Protein AF-W2TED6-F1 (afdb_monomer_lite)

Secondary structure (DSSP, 8-state):
-HHHHHHHHTTSSPP-HHHHHHHHHTGGG-THHHHHHHHHHHHTT-HHHHHHHHHHTT-HHHHHHHHHHTTPPP-HHHHHHHHTTS-HHHHHHHHHHHHHHS-TTTHHHHHHHHHHHS-HHHHHHHHHHHHHHGGG-

Sequence (137 aa):
MAKLHQLVTYRVISDSKPLAFLLLSYEARCPSLFQSGVDILARQKACDEIVEVLLERGHVIDAMRYIDTQQMEMNSLKLLDAAKQQDRVVQYAVLTHILNRKSKDDMSKLESELNSLFTEEEIEEAESEVAKGTQFA

pLDDT: mean 78.77, std 12.86, range [37.0, 92.81]

InterPro domains:
  IPR009755 Regulator of MON1-CCZ1 complex, C-terminal [PF07035] (1-104)
  IPR040371 Regulator of MON1-CCZ1 complex [PTHR12897] (2-101)

Foldseek 3Di:
DVVVVCCLVVPVDPQDLVVLVVLCVCCVVPVVSPVSSLVSCVVVVVLVVNLVSCLVVLVLLLSLVSCVVVVHDDPLVSSQVSQVVDDPLSNLLSVVSVLVVDDPPVNPVVVVVSPVPDDPVSPVVSVVVNVVSVPVD

Radius of gyration: 17.43 Å; chains: 1; bounding box: 41×23×55 Å

Structure (mmCIF, N/CA/C/O backbone):
data_AF-W2TED6-F1
#
_entry.id   AF-W2TED6-F1
#
loop_
_atom_site.group_PDB
_atom_site.id
_atom_site.type_symbol
_atom_site.label_atom_id
_atom_site.label_alt_id
_atom_site.label_comp_id
_atom_site.label_asym_id
_atom_site.label_entity_id
_atom_site.label_seq_id
_atom_site.pdbx_PDB_ins_code
_atom_site.Cartn_x
_atom_site.Cartn_y
_atom_site.Cartn_z
_atom_site.occupancy
_atom_site.B_iso_or_equiv
_atom_site.auth_seq_id
_atom_site.auth_comp_id
_atom_site.auth_asym_id
_atom_site.auth_atom_id
_atom_site.pdbx_PDB_model_num
ATOM 1 N N . MET A 1 1 ? 1.197 -0.298 -27.448 1.00 54.28 1 MET A N 1
ATOM 2 C CA . MET A 1 1 ? 1.042 -0.341 -25.979 1.00 54.28 1 MET A CA 1
ATOM 3 C C . MET A 1 1 ? 1.563 -1.630 -25.337 1.00 54.28 1 MET A C 1
ATOM 5 O O . MET A 1 1 ? 2.205 -1.518 -24.308 1.00 54.28 1 MET A O 1
ATOM 9 N N . ALA A 1 2 ? 1.444 -2.817 -25.955 1.00 62.56 2 ALA A N 1
ATOM 10 C CA . ALA A 1 2 ? 2.015 -4.065 -25.406 1.00 62.56 2 ALA A CA 1
ATOM 11 C C . ALA A 1 2 ? 3.557 -4.087 -25.275 1.00 62.56 2 ALA A C 1
ATOM 13 O O . ALA A 1 2 ? 4.087 -4.712 -24.365 1.00 62.56 2 ALA A O 1
ATOM 14 N N . LYS A 1 3 ? 4.285 -3.373 -26.149 1.00 73.75 3 LYS A N 1
ATOM 15 C CA . LYS A 1 3 ? 5.757 -3.422 -26.191 1.00 73.75 3 LYS A CA 1
ATOM 16 C C . LYS A 1 3 ? 6.434 -2.872 -24.932 1.00 73.75 3 LYS A C 1
ATOM 18 O O . LYS A 1 3 ? 7.381 -3.484 -24.473 1.00 73.75 3 LYS A O 1
ATOM 23 N N . LEU A 1 4 ? 5.973 -1.751 -24.364 1.00 69.44 4 LEU A N 1
ATOM 24 C CA . LEU A 1 4 ? 6.609 -1.178 -23.166 1.00 69.44 4 LEU A CA 1
ATOM 25 C C . LEU A 1 4 ? 6.423 -2.090 -21.952 1.00 69.44 4 LEU A C 1
ATOM 27 O O . LEU A 1 4 ? 7.391 -2.383 -21.263 1.00 69.44 4 LEU A O 1
ATOM 31 N N . HIS A 1 5 ? 5.199 -2.582 -21.745 1.00 68.31 5 HIS A N 1
ATOM 32 C CA . HIS A 1 5 ? 4.921 -3.545 -20.686 1.00 68.31 5 HIS A CA 1
ATOM 33 C C . HIS A 1 5 ? 5.783 -4.803 -20.864 1.00 68.31 5 HIS A C 1
ATOM 35 O O . HIS A 1 5 ? 6.506 -5.162 -19.950 1.00 68.31 5 HIS A O 1
ATOM 41 N N . GLN A 1 6 ? 5.849 -5.377 -22.072 1.00 73.19 6 GLN A N 1
ATOM 42 C CA . GLN A 1 6 ? 6.739 -6.508 -22.369 1.00 73.19 6 GLN A CA 1
ATOM 43 C C . GLN A 1 6 ? 8.219 -6.206 -22.079 1.00 73.19 6 GLN A C 1
ATOM 45 O O . GLN A 1 6 ? 8.896 -7.037 -21.488 1.00 73.19 6 GLN A O 1
ATOM 50 N N . LEU A 1 7 ? 8.737 -5.033 -22.456 1.00 74.44 7 LEU A N 1
ATOM 51 C CA . LEU A 1 7 ? 10.136 -4.661 -22.199 1.00 74.44 7 LEU A CA 1
ATOM 52 C C . LEU A 1 7 ? 10.455 -4.578 -20.699 1.00 74.44 7 LEU A C 1
ATO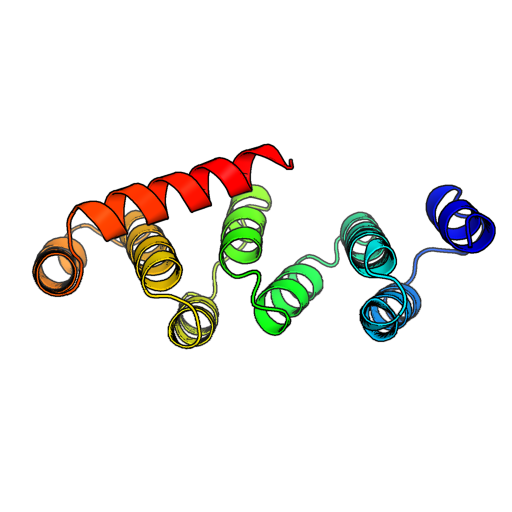M 54 O O . LEU A 1 7 ? 11.552 -4.966 -20.294 1.00 74.44 7 LEU A O 1
ATOM 58 N N . VAL A 1 8 ? 9.503 -4.106 -19.889 1.00 68.19 8 VAL A N 1
ATOM 59 C CA . VAL A 1 8 ? 9.618 -4.059 -18.424 1.00 68.19 8 VAL A CA 1
ATOM 60 C C . VAL A 1 8 ? 9.474 -5.463 -17.826 1.00 68.19 8 VAL A C 1
ATOM 62 O O . VAL A 1 8 ? 10.330 -5.887 -17.054 1.00 68.19 8 VAL A O 1
ATOM 65 N N . THR A 1 9 ? 8.453 -6.227 -18.225 1.00 72.06 9 THR A N 1
ATOM 66 C CA . THR A 1 9 ? 8.194 -7.588 -17.723 1.00 72.06 9 THR A CA 1
ATOM 67 C C . THR A 1 9 ? 9.342 -8.546 -18.046 1.00 72.06 9 THR A C 1
ATOM 69 O O . THR A 1 9 ? 9.772 -9.308 -17.183 1.00 72.06 9 THR A O 1
ATOM 72 N N . TYR A 1 10 ? 9.891 -8.482 -19.263 1.00 75.06 10 TYR A N 1
ATOM 73 C CA . TYR A 1 10 ? 11.022 -9.313 -19.690 1.00 75.06 10 TYR A CA 1
ATOM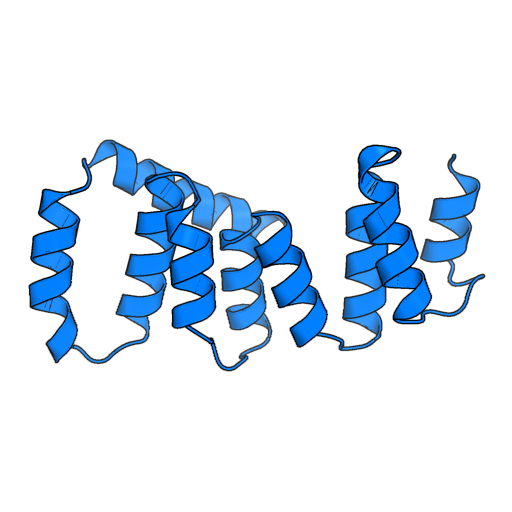 74 C C . TYR A 1 10 ? 12.390 -8.735 -19.300 1.00 75.06 10 TYR A C 1
ATOM 76 O O . TYR A 1 10 ? 13.411 -9.274 -19.723 1.00 75.06 10 TYR A O 1
ATOM 84 N N . ARG A 1 11 ? 12.429 -7.661 -18.495 1.00 72.31 11 ARG A N 1
ATOM 85 C CA . ARG A 1 11 ? 13.662 -7.029 -17.991 1.00 72.31 11 ARG A CA 1
ATOM 86 C C . ARG A 1 11 ? 14.664 -6.659 -19.088 1.00 72.31 11 ARG A C 1
ATOM 88 O O . ARG A 1 11 ? 15.874 -6.716 -18.887 1.00 72.31 11 ARG A O 1
ATOM 95 N N . VAL A 1 12 ? 14.164 -6.264 -20.257 1.00 76.94 12 VAL A N 1
ATOM 96 C CA . VAL A 1 12 ? 15.011 -5.700 -21.321 1.00 76.94 12 VAL A CA 1
ATOM 97 C C . VAL A 1 12 ? 15.558 -4.339 -20.882 1.00 76.94 12 VAL A C 1
ATOM 99 O O . VAL A 1 12 ? 16.647 -3.937 -21.284 1.00 76.94 12 VAL A O 1
ATOM 102 N N . ILE A 1 13 ? 14.811 -3.646 -20.020 1.00 80.62 13 ILE A N 1
ATOM 103 C CA . ILE A 1 13 ? 15.250 -2.452 -19.305 1.00 80.62 13 ILE A CA 1
ATOM 104 C C . ILE A 1 13 ? 15.593 -2.872 -17.875 1.00 80.62 13 ILE A C 1
ATOM 106 O O . ILE A 1 13 ? 14.790 -3.535 -17.219 1.00 80.62 13 ILE A O 1
ATOM 110 N N . SER A 1 14 ? 16.773 -2.486 -17.393 1.00 83.44 14 SER A N 1
ATOM 111 C CA . SER A 1 14 ? 17.196 -2.778 -16.024 1.00 83.44 14 SER A CA 1
ATOM 112 C C . SER A 1 14 ? 16.278 -2.109 -15.002 1.00 83.44 14 SER A C 1
ATOM 114 O O . SER A 1 14 ? 15.988 -0.913 -15.098 1.00 83.44 14 SER A O 1
ATOM 116 N N . ASP A 1 15 ? 15.883 -2.871 -13.984 1.00 88.31 15 ASP A N 1
ATOM 117 C CA . ASP A 1 15 ? 15.141 -2.351 -12.841 1.00 88.31 15 ASP A CA 1
ATOM 118 C C . ASP A 1 15 ? 15.946 -1.226 -12.165 1.00 88.31 15 ASP A C 1
ATOM 120 O O . ASP A 1 15 ? 17.142 -1.368 -11.895 1.00 88.31 15 ASP A O 1
ATOM 124 N N . SER A 1 16 ? 15.292 -0.103 -11.870 1.00 91.06 16 SER A N 1
ATOM 125 C CA . SER A 1 16 ? 15.862 1.003 -11.093 1.00 91.06 16 SER A CA 1
ATOM 126 C C . SER A 1 16 ? 14.750 1.797 -10.404 1.00 91.06 16 SER A C 1
ATOM 128 O O . SER A 1 16 ? 13.668 1.949 -10.973 1.00 91.06 16 SER A O 1
ATOM 130 N N . LYS A 1 17 ? 15.009 2.339 -9.204 1.00 91.19 17 LYS A N 1
ATOM 131 C CA . LYS A 1 17 ? 14.051 3.227 -8.516 1.00 91.19 17 LYS A CA 1
ATOM 132 C C . LYS A 1 17 ? 13.593 4.402 -9.400 1.00 91.19 17 LYS A C 1
ATOM 134 O O . LYS A 1 17 ? 12.387 4.613 -9.492 1.00 91.19 17 LYS A O 1
ATOM 139 N N . PRO A 1 18 ? 14.482 5.123 -10.124 1.00 92.81 18 PRO A N 1
ATOM 140 C CA . PRO A 1 18 ? 14.054 6.202 -11.017 1.00 92.81 18 PRO A CA 1
ATOM 141 C C . PRO A 1 18 ? 13.100 5.730 -12.118 1.00 92.81 18 PRO A C 1
ATOM 143 O O . PRO A 1 18 ? 12.143 6.431 -12.438 1.00 92.81 18 PRO A O 1
ATOM 146 N N . LEU A 1 19 ? 13.323 4.533 -12.673 1.00 90.56 19 LEU A N 1
ATOM 147 C CA . LEU A 1 19 ? 12.416 3.946 -13.657 1.00 90.56 19 LEU A CA 1
ATOM 148 C C . LEU A 1 19 ? 11.052 3.624 -13.039 1.00 90.56 19 LEU A C 1
ATOM 150 O O . LEU A 1 19 ? 10.035 3.925 -13.654 1.00 90.56 19 LEU A O 1
ATOM 154 N N . ALA A 1 20 ? 11.019 3.054 -11.833 1.00 92.06 20 ALA A N 1
ATOM 155 C CA . ALA A 1 20 ? 9.766 2.761 -11.146 1.00 92.06 20 ALA A CA 1
ATOM 156 C C . ALA A 1 20 ? 8.930 4.028 -10.923 1.00 92.06 20 ALA A C 1
ATOM 158 O O . ALA A 1 20 ? 7.777 4.080 -11.350 1.00 92.06 20 ALA A O 1
ATOM 159 N N . PHE A 1 21 ? 9.525 5.081 -10.354 1.00 92.81 21 PHE A N 1
ATOM 160 C CA . PHE A 1 21 ? 8.834 6.358 -10.143 1.00 92.81 21 PHE A CA 1
ATOM 161 C C . PHE A 1 21 ? 8.394 7.017 -11.451 1.00 92.81 21 PHE A C 1
ATOM 163 O O . PHE A 1 21 ? 7.308 7.595 -11.518 1.00 92.81 21 PHE A O 1
ATOM 170 N N . LEU A 1 22 ? 9.185 6.878 -12.519 1.00 92.12 22 LEU A N 1
ATOM 171 C CA . LEU A 1 22 ? 8.777 7.334 -13.841 1.00 92.12 22 LEU A CA 1
ATOM 172 C C . LEU A 1 22 ? 7.496 6.621 -14.294 1.00 92.12 22 LEU A C 1
ATOM 174 O O . LEU A 1 22 ? 6.552 7.292 -14.701 1.00 92.12 22 LEU A O 1
ATOM 178 N N . LEU A 1 23 ? 7.423 5.292 -14.183 1.00 89.25 23 LEU A N 1
ATOM 179 C CA . LEU A 1 23 ? 6.223 4.530 -14.552 1.00 89.25 23 LEU A CA 1
ATOM 180 C C . LEU A 1 23 ? 5.007 4.925 -13.704 1.00 89.25 23 LEU A C 1
ATOM 182 O O . LEU A 1 23 ? 3.936 5.153 -14.266 1.00 89.25 23 LEU A O 1
ATOM 186 N N . LEU A 1 24 ? 5.193 5.098 -12.391 1.00 92.06 24 LEU A N 1
ATOM 187 C CA . LEU A 1 24 ? 4.146 5.562 -11.473 1.00 92.06 24 LEU A CA 1
ATOM 188 C C . LEU A 1 24 ? 3.604 6.947 -11.869 1.00 92.06 24 LEU A C 1
ATOM 190 O O . LEU A 1 24 ? 2.397 7.181 -11.814 1.00 92.06 24 LEU A O 1
ATOM 194 N N . SER A 1 25 ? 4.461 7.862 -12.335 1.00 91.56 25 SER A N 1
ATOM 195 C CA . SER A 1 25 ? 4.026 9.191 -12.802 1.00 91.56 25 SER A CA 1
ATOM 196 C C . SER A 1 25 ? 3.175 9.155 -14.083 1.00 91.56 25 SER A C 1
ATOM 198 O O . SER A 1 25 ? 2.408 10.081 -14.344 1.00 91.56 25 SER A O 1
ATOM 200 N N . TYR A 1 26 ? 3.271 8.081 -14.878 1.00 89.31 26 TYR A N 1
ATOM 201 C CA . TYR A 1 26 ? 2.507 7.909 -16.120 1.00 89.31 26 TYR A CA 1
ATOM 202 C C . TYR A 1 26 ? 1.208 7.116 -15.950 1.00 89.31 26 TYR A C 1
ATOM 204 O O . TYR A 1 26 ? 0.474 6.939 -16.928 1.00 89.31 26 TYR A O 1
ATOM 212 N N . GLU A 1 27 ? 0.892 6.677 -14.735 1.00 86.81 27 GLU A N 1
ATOM 213 C CA . GLU A 1 27 ? -0.308 5.899 -14.424 1.00 86.81 27 GLU A CA 1
ATOM 214 C C . GLU A 1 27 ? -1.596 6.544 -14.951 1.00 86.81 27 GLU A C 1
ATOM 216 O O . GLU A 1 27 ? -2.419 5.855 -15.547 1.00 86.81 27 GLU A O 1
ATOM 221 N N . ALA A 1 28 ? -1.741 7.869 -14.835 1.00 86.19 28 ALA A N 1
ATOM 222 C CA . ALA A 1 28 ? -2.933 8.583 -15.301 1.00 86.19 28 ALA A CA 1
ATOM 223 C C . ALA A 1 28 ? -3.227 8.368 -16.801 1.00 86.19 28 ALA A C 1
ATOM 225 O O . ALA A 1 28 ? -4.368 8.491 -17.241 1.00 86.19 28 ALA A O 1
ATOM 226 N N . ARG A 1 29 ? -2.204 8.047 -17.607 1.00 87.94 29 ARG A N 1
ATOM 227 C CA . ARG A 1 29 ? -2.356 7.713 -19.034 1.00 87.94 29 ARG A CA 1
ATOM 228 C C . ARG A 1 29 ? -2.503 6.214 -19.275 1.00 87.94 29 ARG A C 1
ATOM 230 O O . ARG A 1 29 ? -3.009 5.812 -20.321 1.00 87.94 29 ARG A O 1
ATOM 237 N N . CYS A 1 30 ? -1.990 5.394 -18.367 1.00 85.06 30 CYS A N 1
ATOM 238 C CA . CYS A 1 30 ? -1.971 3.948 -18.496 1.00 85.06 30 CYS A CA 1
ATOM 239 C C . CYS A 1 30 ? -1.944 3.311 -17.095 1.00 85.06 30 CYS A C 1
ATOM 241 O O . CYS A 1 30 ? -0.859 3.115 -16.542 1.00 85.06 30 CYS A O 1
ATOM 243 N N . PRO A 1 31 ? -3.116 2.958 -16.534 1.00 84.81 31 PRO A N 1
ATOM 244 C CA . PRO A 1 31 ? -3.222 2.463 -15.159 1.00 84.81 31 PRO A CA 1
ATOM 245 C C . PRO A 1 31 ? -2.361 1.225 -14.871 1.00 84.81 31 PRO A C 1
ATOM 247 O O . PRO A 1 31 ? -1.824 1.072 -13.781 1.00 84.81 31 PRO A O 1
ATOM 250 N N . SER A 1 32 ? -2.113 0.373 -15.874 1.00 84.00 32 SER A N 1
ATOM 251 C CA . SER A 1 32 ? -1.243 -0.808 -15.739 1.00 84.00 32 SER A CA 1
ATOM 252 C C . SER A 1 32 ? 0.223 -0.482 -15.414 1.00 84.00 32 SER A C 1
ATOM 254 O O . SER A 1 32 ? 0.983 -1.367 -15.011 1.00 84.00 32 SER A O 1
ATOM 256 N N . LEU A 1 33 ? 0.655 0.768 -15.620 1.00 87.38 33 LEU A N 1
ATOM 257 C CA . LEU A 1 33 ? 2.003 1.205 -15.257 1.00 87.38 33 LEU A CA 1
ATOM 258 C C . LEU A 1 33 ? 2.179 1.355 -13.747 1.00 87.38 33 LEU A C 1
ATOM 260 O O . LEU A 1 33 ? 3.314 1.243 -13.288 1.00 87.38 33 LEU A O 1
ATOM 264 N N . PHE A 1 34 ? 1.088 1.530 -12.992 1.00 90.00 34 PHE A N 1
ATOM 265 C CA . PHE A 1 34 ? 1.142 1.546 -11.535 1.00 90.00 34 PHE A CA 1
ATOM 266 C C . PHE A 1 34 ? 1.723 0.238 -11.002 1.00 90.00 34 PHE A C 1
ATOM 268 O O . PHE A 1 34 ? 2.798 0.233 -10.403 1.00 90.00 34 PHE A O 1
ATOM 275 N N . GLN A 1 35 ? 1.082 -0.882 -11.352 1.00 88.56 35 GLN A N 1
ATOM 276 C CA . GLN A 1 35 ? 1.539 -2.208 -10.943 1.00 88.56 35 GLN A CA 1
ATOM 277 C C . GLN A 1 35 ? 2.957 -2.493 -11.445 1.00 88.56 35 GLN A C 1
ATOM 279 O O . GLN A 1 35 ? 3.787 -2.996 -10.701 1.00 88.56 35 GLN A O 1
ATOM 284 N N . SER A 1 36 ? 3.284 -2.079 -12.675 1.00 89.44 36 SER A N 1
ATOM 285 C CA . SER A 1 36 ? 4.640 -2.254 -13.216 1.00 89.44 36 SER A CA 1
ATOM 286 C C . SER A 1 36 ? 5.699 -1.495 -12.398 1.00 89.44 36 SER A C 1
ATOM 288 O O . SER A 1 36 ? 6.806 -1.999 -12.209 1.00 89.44 36 SER A O 1
ATOM 290 N N . GLY A 1 37 ? 5.377 -0.290 -11.914 1.00 90.56 37 GLY A N 1
ATOM 291 C CA . GLY A 1 37 ? 6.243 0.499 -11.038 1.00 90.56 37 GLY A CA 1
ATOM 292 C C . GLY A 1 37 ? 6.418 -0.147 -9.664 1.00 90.56 37 GLY A C 1
ATOM 293 O O . GLY A 1 37 ? 7.553 -0.320 -9.216 1.00 90.56 37 GLY A O 1
ATOM 294 N N . VAL A 1 38 ? 5.317 -0.576 -9.039 1.00 91.38 38 VAL A N 1
ATOM 295 C CA . VAL A 1 38 ? 5.333 -1.292 -7.750 1.00 91.38 38 VAL A CA 1
ATOM 296 C C . VAL A 1 38 ? 6.123 -2.600 -7.855 1.00 91.38 38 VAL A C 1
ATOM 298 O O . VAL A 1 38 ? 6.970 -2.870 -7.006 1.00 91.38 38 VAL A O 1
ATOM 301 N N . ASP A 1 39 ? 5.947 -3.369 -8.931 1.00 90.62 39 ASP A N 1
ATOM 302 C CA . ASP A 1 39 ? 6.673 -4.622 -9.154 1.00 90.62 39 ASP A CA 1
ATOM 303 C C . ASP A 1 39 ? 8.186 -4.397 -9.277 1.00 90.62 39 ASP A C 1
ATOM 305 O O . ASP A 1 39 ? 8.980 -5.210 -8.797 1.00 90.62 39 ASP A O 1
ATOM 309 N N . ILE A 1 40 ? 8.610 -3.303 -9.926 1.00 91.12 40 ILE A N 1
ATOM 310 C CA . ILE A 1 40 ? 10.029 -2.927 -9.985 1.00 91.12 40 ILE A CA 1
ATOM 311 C C . ILE A 1 40 ? 10.538 -2.615 -8.575 1.00 91.12 40 ILE A C 1
ATOM 313 O O . ILE A 1 40 ? 11.566 -3.166 -8.181 1.00 91.12 40 ILE A O 1
ATOM 317 N N . LEU A 1 41 ? 9.825 -1.794 -7.794 1.00 92.44 41 LEU A N 1
ATOM 318 C CA . LEU A 1 41 ? 10.213 -1.477 -6.412 1.00 92.44 41 LEU A CA 1
ATOM 319 C C . LEU A 1 41 ? 10.303 -2.738 -5.541 1.00 92.44 41 LEU A C 1
ATOM 321 O O . LEU A 1 41 ? 11.277 -2.907 -4.804 1.00 92.44 41 LEU A O 1
ATOM 325 N N . ALA A 1 42 ? 9.349 -3.662 -5.681 1.00 90.75 42 ALA A N 1
ATOM 326 C CA . ALA A 1 42 ? 9.307 -4.903 -4.913 1.00 90.75 42 ALA A CA 1
ATOM 327 C C . ALA A 1 42 ? 10.519 -5.789 -5.228 1.00 90.75 42 ALA A C 1
ATOM 329 O O . ALA A 1 42 ? 11.187 -6.288 -4.320 1.00 90.75 42 ALA A O 1
ATOM 330 N N . ARG A 1 43 ? 10.887 -5.914 -6.511 1.00 89.56 43 ARG A N 1
ATOM 331 C CA . ARG A 1 43 ? 12.114 -6.620 -6.923 1.00 89.56 43 ARG A CA 1
ATOM 332 C C . ARG A 1 43 ? 13.389 -5.948 -6.414 1.00 89.56 43 ARG A C 1
ATOM 334 O O . ARG A 1 43 ? 14.385 -6.639 -6.199 1.00 89.56 43 ARG A O 1
ATOM 341 N N . GLN A 1 44 ? 13.359 -4.634 -6.194 1.00 91.81 44 GLN A N 1
ATOM 342 C CA . GLN A 1 44 ? 14.459 -3.878 -5.589 1.00 91.81 44 GLN A CA 1
ATOM 343 C C . GLN A 1 44 ? 14.451 -3.875 -4.057 1.00 91.81 44 GLN A C 1
ATOM 345 O O . GLN A 1 44 ? 15.348 -3.273 -3.467 1.00 91.81 44 GLN A O 1
ATOM 350 N N . LYS A 1 45 ? 13.486 -4.548 -3.411 1.00 90.06 45 LYS A N 1
ATOM 351 C CA . LYS A 1 45 ? 13.290 -4.525 -1.950 1.00 90.06 45 LYS A CA 1
ATOM 352 C C . LYS A 1 45 ? 13.138 -3.099 -1.396 1.00 90.06 45 LYS A C 1
ATOM 354 O O . LYS A 1 45 ? 13.577 -2.805 -0.289 1.00 90.06 45 LYS A O 1
ATOM 359 N N . ALA A 1 46 ? 12.550 -2.210 -2.193 1.00 91.25 46 ALA A N 1
ATOM 360 C CA . ALA A 1 46 ? 12.281 -0.819 -1.844 1.00 91.25 46 ALA A CA 1
ATOM 361 C C . ALA A 1 46 ? 10.945 -0.722 -1.086 1.00 91.25 46 ALA A C 1
ATOM 363 O O . ALA A 1 46 ? 9.965 -0.181 -1.595 1.00 91.25 46 ALA A O 1
ATOM 364 N N . CYS A 1 47 ? 10.873 -1.371 0.081 1.00 90.56 47 CYS A N 1
ATOM 365 C CA . CYS A 1 47 ? 9.615 -1.567 0.803 1.00 90.56 47 CYS A CA 1
ATOM 366 C C . CYS A 1 47 ? 9.037 -0.256 1.353 1.00 90.56 47 CYS A C 1
ATOM 368 O O . CYS A 1 47 ? 7.830 -0.048 1.258 1.00 90.56 47 CYS A O 1
ATOM 370 N N . ASP A 1 48 ? 9.888 0.636 1.868 1.00 90.69 48 ASP A N 1
ATOM 371 C CA . ASP A 1 48 ? 9.465 1.946 2.380 1.00 90.69 48 ASP A CA 1
ATOM 372 C C . ASP A 1 48 ? 8.828 2.783 1.266 1.00 90.69 48 ASP A C 1
ATOM 374 O O . ASP A 1 48 ? 7.746 3.340 1.440 1.00 90.69 48 ASP A O 1
ATOM 378 N N . GLU A 1 49 ? 9.449 2.797 0.084 1.00 92.75 49 GLU A N 1
ATOM 379 C CA . GLU A 1 49 ? 8.927 3.524 -1.070 1.00 92.75 49 GLU A CA 1
ATOM 380 C C . GLU A 1 49 ? 7.594 2.955 -1.571 1.00 92.75 49 GLU A C 1
ATOM 382 O O . GLU A 1 49 ? 6.734 3.716 -2.005 1.00 92.75 49 GLU A O 1
ATOM 387 N N . ILE A 1 50 ? 7.390 1.635 -1.500 1.00 92.56 50 ILE A N 1
ATOM 388 C CA . ILE A 1 50 ? 6.102 1.017 -1.855 1.00 92.56 50 ILE A CA 1
ATOM 389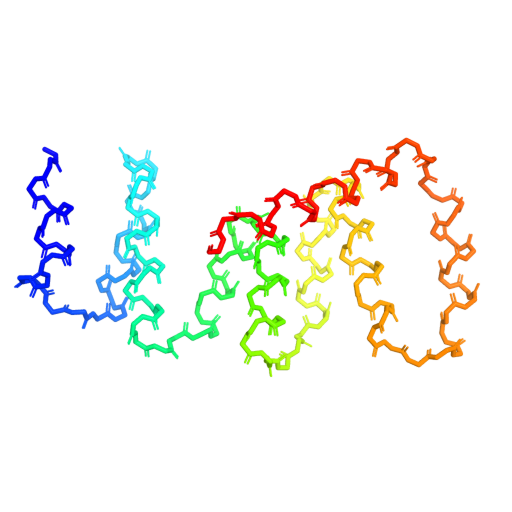 C C . ILE A 1 50 ? 5.006 1.489 -0.903 1.00 92.56 50 ILE A C 1
ATOM 391 O O . ILE A 1 50 ? 3.931 1.876 -1.359 1.00 92.56 50 ILE A O 1
ATOM 395 N N . VAL A 1 51 ? 5.278 1.485 0.405 1.00 91.38 51 VAL A N 1
ATOM 396 C CA . VAL A 1 51 ? 4.319 1.952 1.413 1.00 91.38 51 VAL A CA 1
ATOM 397 C C . VAL A 1 51 ? 3.978 3.422 1.184 1.00 91.38 51 VAL A C 1
ATOM 399 O O . VAL A 1 51 ? 2.801 3.774 1.183 1.00 91.38 51 VAL A O 1
ATOM 402 N N . GLU A 1 52 ? 4.974 4.276 0.940 1.00 91.69 52 GLU A N 1
ATOM 403 C CA . GLU A 1 52 ? 4.741 5.700 0.674 1.00 91.69 52 GLU A CA 1
ATOM 404 C C . GLU A 1 52 ? 3.896 5.916 -0.585 1.00 91.69 52 GLU A C 1
ATOM 406 O O . GLU A 1 52 ? 2.899 6.635 -0.529 1.00 91.69 52 GLU A O 1
ATOM 411 N N . VAL A 1 53 ? 4.206 5.215 -1.679 1.00 92.62 53 VAL A N 1
ATOM 412 C CA . VAL A 1 53 ? 3.418 5.284 -2.919 1.00 92.62 53 VAL A CA 1
ATOM 413 C C . VAL A 1 53 ? 1.970 4.843 -2.691 1.00 92.62 53 VAL A C 1
ATOM 415 O O . VAL A 1 53 ? 1.052 5.499 -3.181 1.00 92.62 53 VAL A O 1
ATOM 418 N N . LEU A 1 54 ? 1.735 3.755 -1.951 1.00 90.94 54 LEU A N 1
ATOM 419 C CA . LEU A 1 54 ? 0.377 3.275 -1.670 1.00 90.94 54 LEU A CA 1
ATOM 420 C C . LEU A 1 54 ? -0.418 4.285 -0.834 1.00 90.94 54 LEU A C 1
ATOM 422 O O . LEU A 1 54 ? -1.575 4.562 -1.153 1.00 90.94 54 LEU A O 1
ATOM 426 N N . LEU A 1 55 ? 0.202 4.880 0.188 1.00 91.12 55 LEU A N 1
ATOM 427 C CA . LEU A 1 55 ? -0.443 5.894 1.025 1.00 91.12 55 LEU A CA 1
ATOM 428 C C . LEU A 1 55 ? -0.765 7.172 0.240 1.00 91.12 55 LEU A C 1
ATOM 430 O O . LEU A 1 55 ? -1.881 7.678 0.347 1.00 91.12 55 LEU A O 1
ATOM 434 N N . GLU A 1 56 ? 0.162 7.664 -0.586 1.00 90.44 56 GLU A N 1
ATOM 435 C CA . GLU A 1 56 ? -0.048 8.854 -1.427 1.00 90.44 56 GLU A CA 1
ATOM 436 C C . GLU A 1 56 ? -1.181 8.675 -2.443 1.00 90.44 56 GLU A C 1
ATOM 438 O O . GLU A 1 56 ? -1.861 9.637 -2.805 1.00 90.44 56 GLU A O 1
ATOM 443 N N . ARG A 1 57 ? -1.395 7.443 -2.911 1.00 88.06 57 ARG A N 1
ATOM 444 C CA . ARG A 1 57 ? -2.469 7.101 -3.853 1.00 88.06 57 ARG A CA 1
ATOM 445 C C . ARG A 1 57 ? -3.792 6.756 -3.176 1.00 88.06 57 ARG A C 1
ATOM 447 O O . ARG A 1 57 ? -4.774 6.511 -3.869 1.00 88.06 57 ARG A O 1
ATOM 454 N N . GLY A 1 58 ? -3.837 6.768 -1.845 1.00 88.06 58 GLY A N 1
ATOM 455 C CA . GLY A 1 58 ? -5.034 6.448 -1.072 1.00 88.06 58 GLY A CA 1
ATOM 456 C C . GLY A 1 58 ? -5.301 4.951 -0.904 1.00 88.06 58 GLY A C 1
ATOM 457 O O . GLY A 1 58 ? -6.321 4.573 -0.336 1.00 88.06 58 GLY A O 1
ATOM 458 N N . HIS A 1 59 ? -4.376 4.082 -1.317 1.00 89.88 59 HIS A N 1
ATOM 459 C CA . HIS A 1 59 ? -4.454 2.633 -1.118 1.00 89.88 59 HIS A CA 1
ATOM 460 C C . HIS A 1 59 ? -4.028 2.250 0.311 1.00 89.88 59 HIS A C 1
ATOM 462 O O . HIS A 1 59 ? -3.072 1.502 0.526 1.00 89.88 59 HIS A O 1
ATOM 468 N N . VAL A 1 60 ? -4.721 2.795 1.316 1.00 90.31 60 VAL A N 1
ATOM 469 C CA . VAL A 1 60 ? -4.336 2.678 2.735 1.00 90.31 60 VAL A CA 1
ATOM 470 C C . VAL A 1 60 ? -4.429 1.234 3.242 1.00 90.31 60 VAL A C 1
ATOM 472 O O . VAL A 1 60 ? -3.546 0.784 3.971 1.00 90.31 60 VAL A O 1
ATOM 475 N N . ILE A 1 61 ? -5.448 0.480 2.815 1.00 89.56 61 ILE A N 1
ATOM 476 C CA . ILE A 1 61 ? -5.617 -0.937 3.182 1.00 89.56 61 ILE A CA 1
ATOM 477 C C . ILE A 1 61 ? -4.497 -1.801 2.589 1.00 89.56 61 ILE A C 1
ATOM 479 O O . ILE A 1 61 ? -3.929 -2.643 3.286 1.00 89.56 61 ILE A O 1
ATOM 483 N N . ASP A 1 62 ? -4.121 -1.561 1.330 1.00 89.25 62 ASP A N 1
ATOM 484 C CA . ASP A 1 62 ? -3.010 -2.278 0.702 1.00 89.25 62 ASP A CA 1
ATOM 485 C C . ASP A 1 62 ? -1.671 -1.937 1.357 1.00 89.25 62 ASP A C 1
ATOM 487 O O . ASP A 1 62 ? -0.866 -2.839 1.591 1.00 89.25 62 ASP A O 1
ATOM 491 N N . ALA A 1 63 ? -1.450 -0.671 1.731 1.00 89.94 63 ALA A N 1
ATOM 492 C CA . ALA A 1 63 ? -0.264 -0.260 2.481 1.00 89.94 63 ALA A CA 1
ATOM 493 C C . ALA A 1 63 ? -0.178 -0.976 3.838 1.00 89.94 63 ALA A C 1
ATOM 495 O O . ALA A 1 63 ? 0.860 -1.546 4.179 1.00 89.94 63 ALA A O 1
ATOM 496 N N . MET A 1 64 ? -1.283 -0.994 4.590 1.00 89.19 64 MET A N 1
ATOM 497 C CA . MET A 1 64 ? -1.398 -1.680 5.879 1.00 89.19 64 MET A CA 1
ATOM 498 C C . MET A 1 64 ? -1.063 -3.172 5.755 1.00 89.19 64 MET A C 1
ATOM 500 O O . MET A 1 64 ? -0.221 -3.692 6.487 1.00 89.19 64 MET A O 1
ATOM 504 N N . ARG A 1 65 ? -1.655 -3.855 4.770 1.00 87.81 65 ARG A N 1
ATOM 505 C CA . ARG A 1 65 ? -1.410 -5.280 4.514 1.00 87.81 65 ARG A CA 1
ATOM 506 C C . ARG A 1 65 ? 0.020 -5.559 4.052 1.00 87.81 65 ARG A C 1
ATOM 508 O O . ARG A 1 65 ? 0.603 -6.583 4.417 1.00 87.81 65 ARG A O 1
ATOM 515 N N . TYR A 1 66 ? 0.595 -4.671 3.245 1.00 88.38 66 TYR A N 1
ATOM 516 C CA . TYR A 1 66 ? 1.972 -4.811 2.783 1.00 88.38 66 TYR A CA 1
ATOM 517 C C . TYR A 1 66 ? 2.959 -4.733 3.955 1.00 88.38 66 TYR A C 1
ATOM 519 O O . TYR A 1 66 ? 3.837 -5.589 4.063 1.00 88.38 66 TYR A O 1
ATOM 527 N N . ILE A 1 67 ? 2.757 -3.783 4.877 1.00 88.75 67 ILE A N 1
ATOM 528 C CA . ILE A 1 67 ? 3.535 -3.662 6.123 1.00 88.75 67 ILE A CA 1
ATOM 529 C C . ILE A 1 67 ? 3.473 -4.965 6.930 1.00 88.75 67 ILE A C 1
ATOM 531 O O . ILE A 1 67 ? 4.508 -5.455 7.383 1.00 88.75 67 ILE A O 1
ATOM 535 N N . ASP A 1 68 ? 2.285 -5.556 7.072 1.00 87.00 68 ASP A N 1
ATOM 536 C CA . ASP A 1 68 ? 2.107 -6.823 7.790 1.00 87.00 68 ASP A CA 1
ATOM 537 C C . ASP A 1 68 ? 2.841 -7.983 7.127 1.00 87.00 68 ASP A C 1
ATOM 539 O O . ASP A 1 68 ? 3.537 -8.750 7.794 1.00 87.00 68 ASP A O 1
ATOM 543 N N . THR A 1 69 ? 2.702 -8.095 5.806 1.00 87.50 69 THR A N 1
ATOM 544 C CA . THR A 1 69 ? 3.301 -9.177 5.016 1.00 87.50 69 THR A CA 1
ATOM 545 C C . THR A 1 69 ? 4.825 -9.115 5.064 1.00 87.50 69 THR A C 1
ATOM 547 O O . THR A 1 69 ? 5.488 -10.146 5.159 1.00 87.50 69 THR A O 1
ATOM 550 N N . GLN A 1 70 ? 5.385 -7.905 5.027 1.00 85.88 70 GLN A N 1
ATOM 551 C CA . GLN A 1 70 ? 6.826 -7.675 5.116 1.00 85.88 70 GLN A CA 1
ATOM 552 C C . GLN A 1 70 ? 7.345 -7.619 6.564 1.00 85.88 70 GLN A C 1
ATOM 554 O O . GLN A 1 70 ? 8.545 -7.436 6.757 1.00 85.88 70 GLN A O 1
ATOM 559 N N . GLN A 1 71 ? 6.472 -7.779 7.572 1.00 82.38 71 GLN A N 1
ATOM 560 C CA . GLN A 1 71 ? 6.794 -7.660 9.004 1.00 82.38 71 GLN A CA 1
ATOM 561 C C . GLN A 1 71 ? 7.547 -6.362 9.340 1.00 82.38 71 GLN A C 1
ATOM 563 O O . GLN A 1 71 ? 8.491 -6.353 10.129 1.00 82.38 71 GLN A O 1
ATOM 568 N N . MET A 1 72 ? 7.147 -5.263 8.702 1.00 81.31 72 MET A N 1
ATOM 569 C CA . MET A 1 72 ? 7.775 -3.961 8.890 1.00 81.31 72 MET A CA 1
ATOM 570 C C . MET A 1 72 ? 7.210 -3.240 10.111 1.00 81.31 72 MET A C 1
ATOM 572 O O . MET A 1 72 ? 6.043 -3.399 10.479 1.00 81.31 72 MET A O 1
ATOM 576 N N . GLU A 1 73 ? 8.037 -2.375 10.693 1.00 78.69 73 GLU A N 1
ATOM 577 C CA . GLU A 1 73 ? 7.597 -1.453 11.732 1.00 78.69 73 GLU A CA 1
ATOM 578 C C . GLU A 1 73 ? 6.585 -0.461 11.150 1.00 78.69 73 GLU A C 1
ATOM 580 O O . GLU A 1 73 ? 6.867 0.298 10.220 1.00 78.69 73 GLU A O 1
ATOM 585 N N . MET A 1 74 ? 5.374 -0.476 11.700 1.00 72.81 74 MET A N 1
ATOM 586 C CA . MET A 1 74 ? 4.293 0.385 11.245 1.00 72.81 74 MET A CA 1
ATOM 587 C C . MET A 1 74 ? 4.452 1.788 11.831 1.00 72.81 74 MET A C 1
ATOM 589 O O . MET A 1 74 ? 4.384 1.978 13.046 1.00 72.81 74 MET A O 1
ATOM 593 N N . ASN A 1 75 ? 4.523 2.807 10.975 1.00 79.81 75 ASN A N 1
ATOM 594 C CA . ASN A 1 75 ? 4.307 4.178 11.425 1.00 79.81 75 ASN A CA 1
ATOM 595 C C . ASN A 1 75 ? 2.799 4.451 11.551 1.00 79.81 75 ASN A C 1
ATOM 597 O O . ASN A 1 75 ? 2.164 4.960 10.624 1.00 79.81 75 ASN A O 1
ATOM 601 N N . SER A 1 76 ? 2.223 4.098 12.706 1.00 74.94 76 SER A N 1
ATOM 602 C CA . SER A 1 76 ? 0.778 4.204 12.963 1.00 74.94 76 SER A CA 1
ATOM 603 C C . SER A 1 76 ? 0.232 5.625 12.794 1.00 74.94 76 SER A C 1
ATOM 605 O O . SER A 1 76 ? -0.941 5.781 12.481 1.00 74.94 76 SER A O 1
ATOM 607 N N . LEU A 1 77 ? 1.065 6.659 12.971 1.00 77.56 77 LEU A N 1
ATOM 608 C CA . LEU A 1 77 ? 0.659 8.053 12.764 1.00 77.56 77 LEU A CA 1
ATOM 609 C C . LEU A 1 77 ? 0.453 8.362 11.280 1.00 77.56 77 LEU A C 1
ATOM 611 O O . LEU A 1 77 ? -0.596 8.881 10.915 1.00 77.56 77 LEU A O 1
ATOM 615 N N . LYS A 1 78 ? 1.407 7.973 10.420 1.00 82.38 78 LYS A N 1
ATOM 616 C CA . LYS A 1 78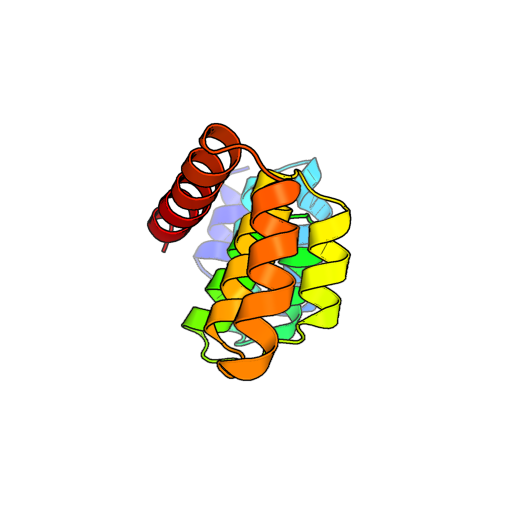 ? 1.275 8.142 8.962 1.00 82.38 78 LYS A CA 1
ATOM 617 C C . LYS A 1 78 ? 0.055 7.388 8.424 1.00 82.38 78 LYS A C 1
ATOM 619 O O . LYS A 1 78 ? -0.683 7.931 7.608 1.00 82.38 78 LYS A O 1
ATOM 624 N N . LEU A 1 79 ? -0.166 6.161 8.902 1.00 83.31 79 LEU A N 1
ATOM 625 C CA . LEU A 1 79 ? -1.316 5.345 8.505 1.00 83.31 79 LEU A CA 1
ATOM 626 C C . LEU A 1 79 ? -2.639 6.003 8.933 1.00 83.31 79 LEU A C 1
ATOM 628 O O . LEU A 1 79 ? -3.570 6.090 8.138 1.00 83.31 79 LEU A O 1
ATOM 632 N N . LEU A 1 80 ? -2.702 6.512 10.167 1.00 81.12 80 LEU A N 1
ATOM 633 C CA . LEU A 1 80 ? -3.883 7.191 10.695 1.00 81.12 80 LEU A CA 1
ATOM 634 C C . LEU A 1 80 ? -4.173 8.502 9.955 1.00 81.12 80 LEU A C 1
ATOM 636 O O . LEU A 1 80 ? -5.327 8.790 9.650 1.00 81.12 80 LEU A O 1
ATOM 640 N N . ASP A 1 81 ? -3.147 9.295 9.653 1.00 85.06 81 ASP A N 1
ATOM 641 C CA . ASP A 1 81 ? -3.320 10.553 8.925 1.00 85.06 81 ASP A CA 1
ATOM 642 C C . ASP A 1 81 ? -3.765 10.323 7.477 1.00 85.06 81 ASP A C 1
ATOM 644 O O . ASP A 1 81 ? -4.606 11.074 6.979 1.00 85.06 81 ASP A O 1
ATOM 648 N N . ALA A 1 82 ? -3.284 9.254 6.835 1.00 86.00 82 ALA A N 1
ATOM 649 C CA . ALA A 1 82 ? -3.789 8.822 5.536 1.00 86.00 82 ALA A CA 1
ATOM 650 C C . ALA A 1 82 ? -5.243 8.325 5.632 1.00 86.00 82 ALA A C 1
ATOM 652 O O . ALA A 1 82 ? -6.073 8.692 4.803 1.00 86.00 82 ALA A O 1
ATOM 653 N N . ALA A 1 83 ? -5.579 7.550 6.668 1.00 85.38 83 ALA A N 1
ATOM 654 C CA . ALA A 1 83 ? -6.924 7.017 6.872 1.00 85.38 83 ALA A CA 1
ATOM 655 C C . ALA A 1 83 ? -7.969 8.115 7.125 1.00 85.38 83 ALA A C 1
ATOM 657 O O . ALA A 1 83 ? -9.071 8.031 6.596 1.00 85.38 83 ALA A O 1
ATOM 658 N N . LYS A 1 84 ? -7.633 9.184 7.862 1.00 81.81 84 LYS A N 1
ATOM 659 C CA . LYS A 1 84 ? -8.545 10.323 8.116 1.00 81.81 84 LYS A CA 1
ATOM 660 C C . LYS A 1 84 ? -9.072 10.996 6.845 1.00 81.81 84 LYS A C 1
ATOM 662 O O . LYS A 1 84 ? -10.103 11.659 6.900 1.00 81.81 84 LYS A O 1
ATOM 667 N N . GLN A 1 85 ? -8.346 10.884 5.733 1.00 85.12 85 GLN A N 1
ATOM 668 C CA . GLN A 1 85 ? -8.732 11.464 4.442 1.00 85.12 85 GLN A CA 1
ATOM 669 C C . GLN A 1 85 ? -9.577 10.506 3.586 1.00 85.12 85 GLN A C 1
ATOM 671 O O . GLN A 1 85 ? -10.016 10.894 2.507 1.00 85.12 85 GLN A O 1
ATOM 676 N N . GLN A 1 86 ? -9.783 9.273 4.052 1.00 85.69 86 GLN A N 1
ATOM 677 C CA . GLN A 1 86 ? -10.514 8.211 3.362 1.00 85.69 86 GLN A CA 1
ATOM 678 C C . GLN A 1 86 ? -11.928 8.042 3.925 1.00 85.69 86 GLN A C 1
ATOM 680 O O . GLN A 1 86 ? -12.331 8.718 4.876 1.00 85.69 86 GLN A O 1
ATOM 685 N N . ASP A 1 87 ? -12.667 7.097 3.351 1.00 84.50 87 ASP A N 1
ATOM 686 C CA . ASP A 1 87 ? -13.998 6.720 3.807 1.00 84.50 87 ASP A CA 1
ATOM 687 C C . ASP A 1 87 ? -14.001 6.188 5.245 1.00 84.50 87 ASP A C 1
ATOM 689 O O . ASP A 1 87 ? -13.016 5.646 5.757 1.00 84.50 87 ASP A O 1
ATOM 693 N N . ARG A 1 88 ? -15.162 6.311 5.894 1.00 82.31 88 ARG A N 1
ATOM 694 C CA . ARG A 1 88 ? -15.408 5.837 7.267 1.00 82.31 88 ARG A CA 1
ATOM 695 C C . ARG A 1 88 ? -15.040 4.367 7.462 1.00 82.31 88 ARG A C 1
ATOM 697 O O . ARG A 1 88 ? -14.449 4.008 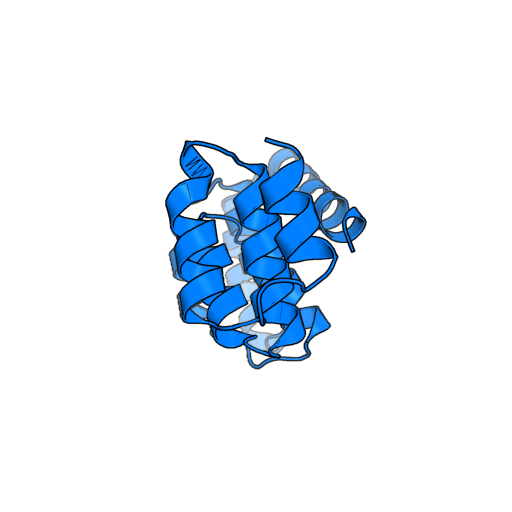8.474 1.00 82.31 88 ARG A O 1
ATOM 704 N N . VAL A 1 89 ? -15.319 3.560 6.449 1.00 83.19 89 VAL A N 1
ATOM 705 C CA . VAL A 1 89 ? -14.994 2.135 6.360 1.00 83.19 89 VAL A CA 1
ATOM 706 C C . VAL A 1 89 ? -13.479 1.897 6.493 1.00 83.19 89 VAL A C 1
ATOM 708 O O . VAL A 1 89 ? -13.026 1.103 7.316 1.00 83.19 89 VAL A O 1
ATOM 711 N N . VAL A 1 90 ? -12.668 2.653 5.745 1.00 84.06 90 VAL A N 1
ATOM 712 C CA . VAL A 1 90 ? -11.197 2.560 5.781 1.00 84.06 90 VAL A CA 1
ATOM 713 C C . VAL A 1 90 ? -10.645 3.077 7.108 1.00 84.06 90 VAL A C 1
ATOM 715 O O . VAL A 1 90 ? -9.717 2.484 7.662 1.00 84.06 90 VAL A O 1
ATOM 718 N N . GLN A 1 91 ? -11.227 4.151 7.648 1.00 83.19 91 GLN A N 1
ATOM 719 C CA . GLN A 1 91 ? -10.869 4.673 8.970 1.00 83.19 91 GLN A CA 1
ATOM 720 C C . GLN A 1 91 ? -11.065 3.617 10.057 1.00 83.19 91 GLN A C 1
ATOM 722 O O . GLN A 1 91 ? -10.147 3.382 10.844 1.00 83.19 91 GLN A O 1
ATOM 727 N N . TYR A 1 92 ? -12.223 2.955 10.066 1.00 82.00 92 TYR A N 1
ATOM 728 C CA . TYR A 1 92 ? -12.524 1.880 11.005 1.00 82.00 92 TYR A CA 1
ATOM 729 C C . TYR A 1 92 ? -11.533 0.719 10.866 1.00 82.00 92 TYR A C 1
ATOM 731 O O . TYR A 1 92 ? -10.916 0.319 11.853 1.00 82.00 92 TYR A O 1
ATOM 739 N N . ALA A 1 93 ? -11.309 0.227 9.644 1.00 84.69 93 ALA A N 1
ATOM 740 C CA . ALA A 1 93 ? -10.382 -0.875 9.388 1.00 84.69 93 ALA A CA 1
ATOM 741 C C . ALA A 1 93 ? -8.961 -0.582 9.902 1.00 84.69 93 ALA A C 1
ATOM 743 O O . ALA A 1 93 ? -8.352 -1.412 10.580 1.00 84.69 93 ALA A O 1
ATOM 744 N N . VAL A 1 94 ? -8.450 0.620 9.627 1.00 85.62 94 VAL A N 1
ATOM 745 C CA . VAL A 1 94 ? -7.123 1.062 10.072 1.00 85.62 94 VAL A CA 1
ATOM 746 C C . VAL A 1 94 ? -7.053 1.202 11.593 1.00 85.62 94 VAL A C 1
ATOM 748 O O . VAL A 1 94 ? -6.079 0.763 12.209 1.00 85.62 94 VAL A O 1
ATOM 751 N N . LEU A 1 95 ? -8.073 1.792 12.218 1.00 81.94 95 LEU A N 1
ATOM 752 C CA . LEU A 1 95 ? -8.134 1.946 13.672 1.00 81.94 95 LEU A CA 1
ATOM 753 C C . LEU A 1 95 ? -8.155 0.587 14.374 1.00 81.94 95 LEU A C 1
ATOM 755 O O . LEU A 1 95 ? -7.332 0.350 15.258 1.00 81.94 95 LEU A O 1
ATOM 759 N N . THR A 1 96 ? -9.028 -0.321 13.939 1.00 82.94 96 THR A N 1
ATOM 760 C CA . THR A 1 96 ? -9.128 -1.689 14.466 1.00 82.94 96 THR A CA 1
ATOM 761 C C . THR A 1 96 ? -7.813 -2.448 14.300 1.00 82.94 96 THR A C 1
ATOM 763 O O . THR A 1 96 ? -7.367 -3.144 15.213 1.00 82.94 96 THR A O 1
ATOM 766 N N . HIS A 1 97 ? -7.130 -2.272 13.168 1.00 83.38 97 HIS A N 1
ATOM 767 C CA . HIS A 1 97 ? -5.823 -2.883 12.932 1.00 83.38 97 HIS A CA 1
ATOM 768 C C . HIS A 1 97 ? -4.738 -2.373 13.890 1.00 83.38 97 HIS A C 1
ATOM 770 O O . HIS A 1 97 ? -4.034 -3.174 14.513 1.00 83.38 97 HIS A O 1
ATOM 776 N N . ILE A 1 98 ? -4.646 -1.052 14.077 1.00 81.19 98 ILE A N 1
ATOM 777 C CA . ILE A 1 98 ? -3.711 -0.438 15.032 1.00 81.19 98 ILE A CA 1
ATOM 778 C C . ILE A 1 98 ? -4.021 -0.904 16.464 1.00 81.19 98 ILE A C 1
ATOM 780 O O . ILE A 1 98 ? -3.095 -1.172 17.234 1.00 81.19 98 ILE A O 1
ATOM 784 N N . LEU A 1 99 ? -5.305 -1.015 16.820 1.00 77.56 99 LEU A N 1
ATOM 785 C CA . LEU A 1 99 ? -5.761 -1.466 18.137 1.00 77.56 99 LEU A CA 1
ATOM 786 C C . LEU A 1 99 ? -5.374 -2.919 18.412 1.00 77.56 99 LEU A C 1
ATOM 788 O O . LEU A 1 99 ? -4.801 -3.196 19.461 1.00 77.56 99 LEU A O 1
ATOM 792 N N . ASN A 1 100 ? -5.574 -3.820 17.450 1.00 74.81 100 ASN A N 1
ATOM 793 C CA . ASN A 1 100 ? -5.185 -5.229 17.576 1.00 74.81 100 ASN A CA 1
ATOM 794 C C . ASN A 1 100 ? -3.671 -5.432 17.782 1.00 74.81 100 ASN A C 1
ATOM 796 O O . ASN A 1 100 ? -3.250 -6.489 18.253 1.00 74.81 100 ASN A O 1
ATOM 800 N N . ARG A 1 101 ? -2.843 -4.432 17.451 1.00 71.44 101 ARG A N 1
ATOM 801 C CA . ARG A 1 101 ? -1.391 -4.446 17.692 1.00 71.44 101 ARG A CA 1
ATOM 802 C C . ARG A 1 101 ? -0.951 -3.766 18.992 1.00 71.44 101 ARG A C 1
ATOM 804 O O . ARG A 1 101 ? 0.189 -3.978 19.407 1.00 71.44 101 ARG A O 1
ATOM 811 N N . LYS A 1 102 ? -1.800 -2.956 19.635 1.00 63.28 102 LYS A N 1
ATOM 812 C CA . LYS A 1 102 ? -1.489 -2.267 20.902 1.00 63.28 102 LYS A CA 1
ATOM 813 C C . LYS A 1 102 ? -2.032 -3.037 22.118 1.00 63.28 102 LYS A C 1
ATOM 815 O O . LYS A 1 102 ? -2.891 -3.898 22.004 1.00 63.28 102 LYS A O 1
ATOM 820 N N . SER A 1 103 ? -1.460 -2.776 23.297 1.00 55.56 103 SER A N 1
ATOM 821 C CA . SER A 1 103 ? -1.782 -3.486 24.548 1.00 55.56 103 SER A CA 1
ATOM 822 C C . SER A 1 103 ? -3.233 -3.259 25.015 1.00 55.56 103 SER A C 1
ATOM 824 O O . SER A 1 103 ? -3.786 -2.178 24.826 1.00 55.56 103 SER A O 1
ATOM 826 N N . LYS A 1 104 ? -3.803 -4.261 25.707 1.00 52.38 104 LYS A N 1
ATOM 827 C CA . LYS A 1 104 ? -5.194 -4.362 26.211 1.00 52.38 104 LYS A CA 1
ATOM 828 C C . LYS A 1 104 ? -5.739 -3.156 26.999 1.00 52.38 104 LYS A C 1
ATOM 830 O O . LYS A 1 104 ? -6.954 -3.026 27.106 1.00 52.38 104 LYS A O 1
ATOM 835 N N . ASP A 1 105 ? -4.891 -2.299 27.563 1.00 52.12 105 ASP A N 1
ATOM 836 C CA . ASP A 1 105 ? -5.331 -1.196 28.435 1.00 52.12 105 ASP A CA 1
ATOM 837 C C . ASP A 1 105 ? -5.839 0.043 27.668 1.00 52.12 105 ASP A C 1
ATOM 839 O O . ASP A 1 105 ? -6.722 0.741 28.167 1.00 52.12 105 ASP A O 1
ATOM 843 N N . ASP A 1 106 ? -5.380 0.279 26.431 1.00 52.72 106 ASP A N 1
ATOM 844 C CA . ASP A 1 106 ? -5.901 1.357 25.561 1.00 52.72 106 ASP A CA 1
ATOM 845 C C . ASP A 1 106 ? -7.209 0.954 24.839 1.00 52.72 106 ASP A C 1
ATOM 847 O O . ASP A 1 106 ? -7.877 1.778 24.211 1.00 52.72 106 ASP A O 1
ATOM 851 N N . MET A 1 107 ? -7.582 -0.324 24.957 1.00 53.88 107 MET A N 1
ATOM 852 C CA . MET A 1 107 ? -8.610 -1.013 24.173 1.00 53.88 107 MET A CA 1
ATOM 853 C C . MET A 1 107 ? -10.028 -0.560 24.535 1.00 53.88 107 MET A C 1
ATOM 855 O O . MET A 1 107 ? -10.801 -0.155 23.678 1.00 53.88 107 MET A O 1
ATOM 859 N N . SER A 1 108 ? -10.345 -0.505 25.829 1.00 56.44 108 SER A N 1
ATOM 860 C CA . SER A 1 108 ? -11.718 -0.268 26.304 1.00 56.44 108 SER A CA 1
ATOM 861 C C . SER A 1 108 ? -12.236 1.164 26.089 1.00 56.44 108 SER A C 1
ATOM 863 O O . SER A 1 108 ? -13.439 1.381 25.916 1.00 56.44 108 SER A O 1
ATOM 865 N N . LYS A 1 109 ? -11.344 2.163 26.074 1.00 60.19 109 LYS A N 1
ATOM 866 C CA . LYS A 1 109 ? -11.728 3.567 25.847 1.00 60.19 109 LYS A CA 1
ATOM 867 C C . LYS A 1 109 ? -11.942 3.863 24.370 1.00 60.19 109 LYS A C 1
ATOM 869 O O . LYS A 1 109 ? -12.936 4.496 24.040 1.00 60.19 109 LYS A O 1
ATOM 874 N N . LEU A 1 110 ? -11.066 3.367 23.496 1.00 56.00 110 LEU A N 1
ATOM 875 C CA . LEU A 1 110 ? -11.235 3.566 22.059 1.00 56.00 110 LEU A CA 1
ATOM 876 C C . LEU A 1 110 ? -12.340 2.684 21.476 1.00 56.00 110 LEU A C 1
ATOM 878 O O . LEU A 1 110 ? -13.064 3.167 20.621 1.00 56.00 110 LEU A O 1
ATOM 882 N N . GLU A 1 111 ? -12.530 1.446 21.945 1.00 58.03 111 GLU A N 1
ATOM 883 C CA . GLU A 1 111 ? -13.641 0.585 21.498 1.00 58.03 111 GLU A CA 1
ATOM 884 C C . GLU A 1 111 ? -15.010 1.195 21.815 1.00 58.03 111 GLU A C 1
ATOM 886 O O . GLU A 1 111 ? -15.924 1.127 20.998 1.00 58.03 111 GLU A O 1
ATOM 891 N N . SER A 1 112 ? -15.165 1.825 22.984 1.00 59.81 112 SER A N 1
ATOM 892 C CA . SER A 1 112 ? -16.426 2.493 23.333 1.00 59.81 112 SER A CA 1
ATOM 893 C C . SER A 1 112 ? -16.675 3.752 22.496 1.00 59.81 112 SER A C 1
ATOM 895 O O . SER A 1 112 ? -17.820 4.031 22.145 1.00 59.81 112 SER A O 1
ATOM 897 N N . GLU A 1 113 ? -15.618 4.472 22.117 1.00 60.44 113 GLU A N 1
ATOM 898 C CA . GLU A 1 113 ? -15.696 5.615 21.204 1.00 60.44 113 GLU A CA 1
ATOM 899 C C . GLU A 1 113 ? -15.969 5.156 19.757 1.00 60.44 113 GLU A C 1
ATOM 901 O O . GLU A 1 113 ? -16.830 5.718 19.086 1.00 60.44 113 GLU A O 1
ATOM 906 N N . LEU A 1 114 ? -15.348 4.062 19.311 1.00 61.75 114 LEU A N 1
ATOM 907 C CA . LEU A 1 114 ? -15.525 3.451 17.989 1.00 61.75 114 LEU A CA 1
ATOM 908 C C . LEU A 1 114 ? -16.957 2.931 17.788 1.00 61.75 114 LEU A C 1
ATOM 910 O O . LEU A 1 114 ? -17.620 3.307 16.824 1.00 61.75 114 LEU A O 1
ATOM 914 N N . ASN A 1 115 ? -17.476 2.163 18.749 1.00 61.69 115 ASN A N 1
ATOM 915 C CA . ASN A 1 115 ? -18.845 1.633 18.716 1.00 61.69 115 ASN A CA 1
ATOM 916 C C . ASN A 1 115 ? -19.919 2.732 18.786 1.00 61.69 115 ASN A C 1
ATOM 918 O O . ASN A 1 115 ? -21.078 2.485 18.467 1.00 61.69 115 ASN A O 1
ATOM 922 N N . SER A 1 116 ? -19.557 3.945 19.218 1.00 65.75 116 SER A N 1
ATOM 923 C CA . SER A 1 116 ? -20.462 5.100 19.208 1.00 65.75 116 SER A CA 1
ATOM 924 C C . SER A 1 116 ? -20.462 5.865 17.880 1.00 65.75 116 SER A C 1
ATOM 926 O O . SER A 1 116 ? -21.401 6.616 17.610 1.00 65.75 116 SER A O 1
ATOM 928 N N . LEU A 1 117 ? -19.414 5.696 17.063 1.00 64.12 117 LEU A N 1
ATOM 929 C CA . LEU A 1 117 ? -19.173 6.482 15.850 1.00 64.12 117 LEU A CA 1
ATOM 930 C C . LEU A 1 117 ? -19.527 5.745 14.552 1.00 64.12 117 LEU A C 1
ATOM 932 O O . LEU A 1 117 ? -19.796 6.421 13.557 1.00 64.12 117 LEU A O 1
ATOM 936 N N . PHE A 1 118 ? -19.547 4.409 14.559 1.00 67.38 118 PHE A N 1
ATOM 937 C CA . PHE A 1 118 ? -19.801 3.578 13.378 1.00 67.38 118 PHE A CA 1
ATOM 938 C C . PHE A 1 118 ? -21.003 2.654 13.595 1.00 67.38 118 PHE A C 1
ATOM 940 O O . PHE A 1 118 ? -21.195 2.104 14.680 1.00 67.38 118 PHE A O 1
ATOM 947 N N . THR A 1 119 ? -21.828 2.504 12.563 1.00 73.81 119 THR A N 1
ATOM 948 C CA . THR A 1 119 ? -22.979 1.589 12.556 1.00 73.81 119 THR A CA 1
ATOM 949 C C . THR A 1 119 ? -22.552 0.152 12.239 1.00 73.81 119 THR A C 1
ATOM 951 O O . THR A 1 119 ? -21.521 -0.060 11.608 1.00 73.81 119 THR A O 1
ATOM 954 N N . GLU A 1 120 ? -23.344 -0.848 12.650 1.00 71.06 120 GLU A N 1
ATOM 955 C CA . GLU A 1 120 ? -23.040 -2.272 12.395 1.00 71.06 120 GLU A CA 1
ATOM 956 C C . GLU A 1 120 ? -22.850 -2.585 10.896 1.00 71.06 120 GLU A C 1
ATOM 958 O O . GLU A 1 120 ? -21.984 -3.381 10.545 1.00 71.06 120 GLU A O 1
ATOM 963 N N . GLU A 1 121 ? -23.581 -1.902 10.006 1.00 69.19 121 GLU A N 1
ATOM 964 C CA . GLU A 1 121 ? -23.437 -2.045 8.547 1.00 69.19 121 GLU A CA 1
ATOM 965 C C . GLU A 1 121 ? -22.081 -1.518 8.032 1.00 69.19 121 GLU A C 1
ATOM 967 O O . GLU A 1 121 ? -21.438 -2.164 7.206 1.00 69.19 121 GLU A O 1
ATOM 972 N N . GLU A 1 122 ? -21.600 -0.381 8.551 1.00 68.12 122 GLU A N 1
ATOM 973 C CA . GLU A 1 122 ? -20.292 0.194 8.182 1.00 68.12 122 GLU A CA 1
ATOM 974 C C . GLU A 1 122 ? -19.122 -0.688 8.664 1.00 68.12 122 GLU A C 1
ATOM 976 O O . GLU A 1 122 ? -18.053 -0.705 8.046 1.00 68.12 122 GLU A O 1
ATOM 981 N N . ILE A 1 123 ? -19.323 -1.429 9.759 1.00 70.25 123 ILE A N 1
ATOM 982 C CA . ILE A 1 123 ? -18.338 -2.366 10.316 1.00 70.25 123 ILE A CA 1
ATOM 983 C C . ILE A 1 123 ? -18.207 -3.603 9.420 1.00 70.25 123 ILE A C 1
ATOM 985 O O . ILE A 1 123 ? -17.089 -3.985 9.069 1.00 70.25 123 ILE A O 1
ATOM 989 N N . GLU A 1 124 ? -19.329 -4.200 9.007 1.00 75.81 124 GLU A N 1
ATOM 990 C CA . GLU A 1 124 ? -19.329 -5.376 8.124 1.00 75.81 124 GLU A CA 1
ATOM 991 C C . GLU A 1 124 ? -18.710 -5.050 6.753 1.00 75.81 124 GLU A C 1
ATOM 993 O O . GLU A 1 124 ? -17.915 -5.827 6.212 1.00 75.81 124 GLU A O 1
ATOM 998 N N . GLU A 1 125 ? -18.993 -3.860 6.212 1.00 76.81 125 GLU A N 1
ATOM 999 C CA . GLU A 1 125 ? -18.376 -3.393 4.969 1.00 76.81 125 GLU A CA 1
ATOM 1000 C C . GLU A 1 125 ? -16.851 -3.266 5.110 1.00 76.81 125 GLU A C 1
ATOM 1002 O O . GLU A 1 125 ? -16.111 -3.727 4.233 1.00 76.81 125 GLU A O 1
ATOM 1007 N N . ALA A 1 126 ? -16.369 -2.733 6.236 1.00 70.75 126 ALA A N 1
ATOM 1008 C CA . ALA A 1 126 ? -14.941 -2.557 6.498 1.00 70.75 126 ALA A CA 1
ATOM 1009 C C . ALA A 1 126 ? -14.195 -3.882 6.614 1.00 70.75 126 ALA A C 1
ATOM 1011 O O . ALA A 1 126 ? -13.112 -4.038 6.040 1.00 70.75 126 ALA A O 1
ATOM 1012 N N . GLU A 1 127 ? -14.785 -4.858 7.299 1.00 73.12 127 GLU A N 1
ATOM 1013 C CA . GLU A 1 127 ? -14.238 -6.213 7.360 1.00 73.12 127 GLU A CA 1
ATOM 1014 C C . GLU A 1 127 ? -14.196 -6.861 5.970 1.00 73.12 127 GLU A C 1
ATOM 1016 O O . GLU A 1 127 ? -13.208 -7.517 5.614 1.00 73.12 127 GLU A O 1
ATOM 1021 N N . SER A 1 128 ? -15.218 -6.618 5.143 1.00 74.50 128 SER A N 1
ATOM 1022 C CA . SER A 1 128 ? -15.267 -7.128 3.772 1.00 74.50 128 SER A CA 1
ATOM 1023 C C . SER A 1 128 ? -14.184 -6.520 2.872 1.00 74.50 128 SER A C 1
ATOM 1025 O O . SER A 1 128 ? -13.569 -7.248 2.093 1.00 74.50 128 SER A O 1
ATOM 1027 N N . GLU A 1 129 ? -13.895 -5.222 2.982 1.00 72.50 129 GLU A N 1
ATOM 1028 C CA . GLU A 1 129 ? -12.875 -4.547 2.166 1.00 72.50 129 GLU A CA 1
ATOM 1029 C C . GLU A 1 129 ? -11.459 -4.993 2.547 1.00 72.50 129 GLU A C 1
ATOM 1031 O O . GLU A 1 129 ? -10.627 -5.263 1.675 1.00 72.50 129 GLU A O 1
ATOM 1036 N N . VAL A 1 130 ? -11.202 -5.200 3.842 1.00 70.94 130 VAL A N 1
ATOM 1037 C CA . VAL A 1 130 ? -9.956 -5.827 4.311 1.00 70.94 130 VAL A CA 1
ATOM 1038 C C . VAL A 1 130 ? -9.817 -7.247 3.744 1.00 70.94 130 VAL A C 1
ATOM 1040 O O . VAL A 1 130 ? -8.733 -7.635 3.293 1.00 70.94 130 VAL A O 1
ATOM 1043 N N . ALA A 1 131 ? -10.912 -8.013 3.709 1.00 70.06 131 ALA A N 1
ATOM 1044 C CA . ALA A 1 131 ? -10.938 -9.372 3.168 1.00 70.06 131 ALA A CA 1
ATOM 1045 C C . ALA A 1 131 ? -10.860 -9.444 1.628 1.00 70.06 131 ALA A C 1
ATOM 1047 O O . ALA A 1 131 ? -10.374 -10.435 1.083 1.00 70.06 131 ALA A O 1
ATOM 1048 N N . LYS A 1 132 ? -11.318 -8.422 0.899 1.00 66.38 132 LYS A N 1
ATOM 1049 C CA . LYS A 1 132 ? -11.132 -8.321 -0.561 1.00 66.38 132 LYS A CA 1
ATOM 1050 C C . LYS A 1 132 ? -9.699 -7.933 -0.897 1.00 66.38 132 LYS A C 1
ATOM 1052 O O . LYS A 1 132 ? -9.114 -8.511 -1.812 1.00 66.38 132 LYS A O 1
ATOM 1057 N N . GLY A 1 133 ? -9.116 -7.020 -0.120 1.00 55.69 133 GLY A N 1
ATOM 1058 C CA . GLY A 1 133 ? -7.711 -6.646 -0.235 1.00 55.69 133 GLY A CA 1
ATOM 1059 C C . GLY A 1 133 ? -6.804 -7.873 -0.178 1.00 55.69 133 GLY A C 1
ATOM 1060 O O . GLY A 1 133 ? -5.966 -8.043 -1.057 1.00 55.69 133 GLY A O 1
ATOM 1061 N N . THR A 1 134 ? -7.020 -8.798 0.766 1.00 52.44 134 THR A N 1
ATOM 1062 C CA . THR A 1 134 ? -6.196 -10.014 0.934 1.00 52.44 134 THR A CA 1
ATOM 1063 C C . THR A 1 134 ? -6.180 -10.980 -0.258 1.00 52.44 134 THR A C 1
ATOM 1065 O O . THR A 1 134 ? -5.247 -11.778 -0.340 1.00 52.44 134 THR A O 1
ATOM 1068 N N . GLN A 1 135 ? -7.119 -10.893 -1.208 1.00 43.94 135 GLN A N 1
ATOM 1069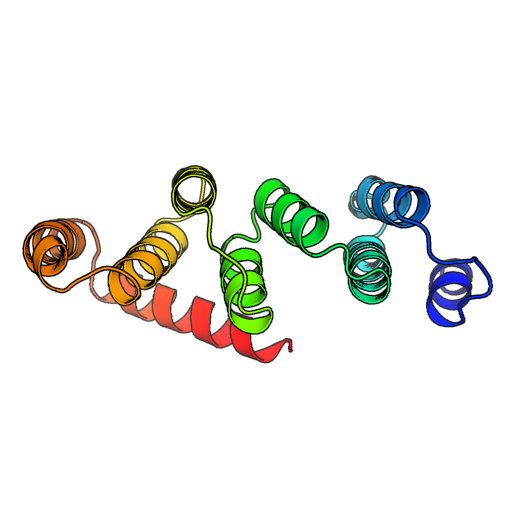 C CA . GLN A 1 135 ? -7.230 -11.832 -2.339 1.00 43.94 135 GLN A CA 1
ATOM 1070 C C . GLN A 1 135 ? -6.321 -11.515 -3.540 1.00 43.94 135 GLN A C 1
ATOM 1072 O O . GLN A 1 135 ? -6.181 -12.357 -4.424 1.00 43.94 135 GLN A O 1
ATOM 1077 N N . PHE A 1 136 ? -5.676 -10.344 -3.576 1.00 39.94 136 PHE A N 1
ATOM 1078 C CA . PHE A 1 136 ? -4.772 -9.947 -4.673 1.00 39.94 136 PHE A CA 1
ATOM 1079 C C . PHE A 1 136 ? -3.278 -10.203 -4.384 1.00 39.94 136 PHE A C 1
ATOM 1081 O O . PHE A 1 136 ? -2.425 -9.531 -4.962 1.00 39.94 136 PHE A O 1
ATOM 1088 N N . ALA A 1 137 ? -2.961 -11.114 -3.454 1.00 37.00 137 ALA A N 1
ATOM 1089 C CA . ALA A 1 137 ? -1.588 -11.553 -3.164 1.00 37.00 137 ALA A CA 1
ATOM 1090 C C . ALA A 1 137 ? -1.148 -12.717 -4.067 1.00 37.00 137 ALA A C 1
ATOM 1092 O O . ALA A 1 137 ? -1.972 -13.632 -4.292 1.00 37.00 137 ALA A O 1
#

Organism: Necator americanus (NCBI:txid51031)